Protein AF-A0A3A0F759-F1 (afdb_monomer_lite)

Sequence (83 aa):
MALPTAPKSPEIRARISAATKAAMPSQEVRARISQRTKEGMAAASGAMDESRLLRTAWRAARPSVRKRFLDELFAPACGEASE

Secondary structure (DSSP, 8-state):
-PPPP---SHHHHHHHHHHHHHHSPPHHHHHHHHHHHHHHHHHHHHHHHHHHHHHHH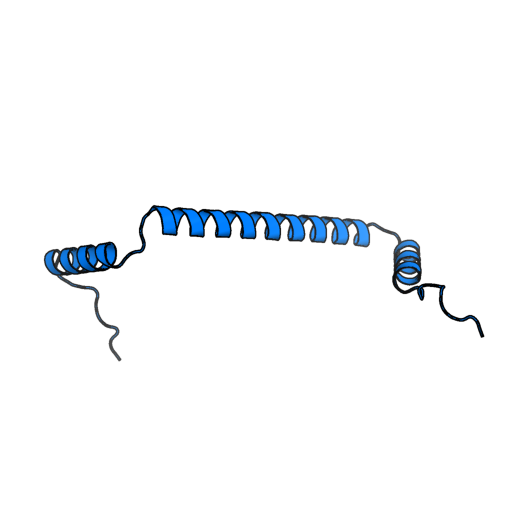HHHS-HHHHHHHHHHHTS--S-----

pLDDT: mean 85.84, std 14.33, range [41.22, 97.62]

Structure (mmCIF, N/CA/C/O backbone):
data_AF-A0A3A0F759-F1
#
_entry.id   AF-A0A3A0F759-F1
#
loop_
_atom_site.group_PDB
_atom_site.id
_atom_site.type_symbol
_atom_site.label_atom_id
_atom_site.label_alt_id
_atom_site.label_comp_id
_atom_site.label_asym_id
_atom_site.label_entity_id
_atom_site.label_seq_id
_atom_site.pdbx_PDB_ins_code
_atom_site.Cartn_x
_atom_site.Cartn_y
_atom_site.Cartn_z
_atom_site.occupancy
_atom_site.B_iso_or_equiv
_atom_site.auth_seq_id
_atom_site.auth_comp_id
_atom_site.auth_asym_id
_atom_site.auth_atom_id
_atom_site.pdbx_PDB_model_num
ATOM 1 N N . MET A 1 1 ? 7.820 -2.403 43.379 1.00 46.53 1 MET A N 1
ATOM 2 C CA . MET A 1 1 ? 6.636 -1.705 42.831 1.00 46.53 1 MET A CA 1
ATOM 3 C C . MET A 1 1 ? 5.607 -2.757 42.446 1.00 46.53 1 MET A C 1
ATOM 5 O O . MET A 1 1 ? 5.921 -3.594 41.612 1.00 46.53 1 MET A O 1
ATOM 9 N N . ALA A 1 2 ? 4.443 -2.795 43.097 1.00 49.12 2 ALA A N 1
ATOM 10 C CA . ALA A 1 2 ? 3.387 -3.754 42.768 1.00 49.12 2 ALA A CA 1
ATOM 11 C C . ALA A 1 2 ? 2.509 -3.194 41.634 1.00 49.12 2 ALA A C 1
ATOM 13 O O . ALA A 1 2 ? 1.995 -2.084 41.756 1.00 49.12 2 ALA A O 1
ATOM 14 N N . LEU A 1 3 ? 2.355 -3.942 40.535 1.00 57.09 3 LEU A N 1
ATOM 15 C CA . LEU A 1 3 ? 1.393 -3.630 39.470 1.00 57.09 3 LEU A CA 1
ATOM 16 C C . LEU A 1 3 ? -0.045 -3.711 40.023 1.00 57.09 3 LEU A C 1
ATOM 18 O O . LEU A 1 3 ? -0.326 -4.605 40.827 1.00 57.09 3 LEU A O 1
ATOM 22 N N . PRO A 1 4 ? -0.970 -2.823 39.609 1.00 63.00 4 PRO A N 1
ATOM 23 C CA . PRO A 1 4 ? -2.342 -2.845 40.102 1.00 63.00 4 PRO A CA 1
ATOM 24 C C . PRO A 1 4 ? -3.026 -4.167 39.727 1.00 63.00 4 PRO A C 1
ATOM 26 O O . PRO A 1 4 ? -3.141 -4.528 38.556 1.00 63.00 4 PRO A O 1
ATOM 29 N N . THR A 1 5 ? -3.462 -4.909 40.747 1.00 65.25 5 THR A N 1
ATOM 30 C CA . THR A 1 5 ? -4.139 -6.199 40.593 1.00 65.25 5 THR A CA 1
ATOM 31 C C . THR A 1 5 ? -5.487 -6.015 39.902 1.00 65.25 5 THR A C 1
ATOM 33 O O . THR A 1 5 ? -6.249 -5.127 40.284 1.00 65.25 5 THR A O 1
ATOM 36 N N . ALA A 1 6 ? -5.797 -6.884 38.937 1.00 66.75 6 ALA A N 1
ATOM 37 C CA . ALA A 1 6 ? -7.089 -6.950 38.255 1.00 66.75 6 ALA A CA 1
ATOM 38 C C . ALA A 1 6 ? -8.285 -6.852 39.233 1.00 66.75 6 ALA A C 1
ATOM 40 O O . ALA A 1 6 ? -8.192 -7.364 40.355 1.00 66.75 6 ALA A O 1
ATOM 41 N N . PRO A 1 7 ? -9.424 -6.250 38.828 1.00 65.19 7 PRO A N 1
ATOM 42 C CA . PRO A 1 7 ? -10.602 -6.120 39.686 1.00 65.19 7 PRO A CA 1
ATOM 43 C C . PRO A 1 7 ? -11.035 -7.495 40.211 1.00 65.19 7 PRO A C 1
ATOM 45 O O . PRO A 1 7 ? -11.303 -8.423 39.440 1.00 65.19 7 PRO A O 1
ATOM 48 N N . LYS A 1 8 ? -11.031 -7.642 41.539 1.00 72.31 8 LYS A N 1
ATOM 49 C CA . LYS A 1 8 ? -11.157 -8.941 42.215 1.00 72.31 8 LYS A CA 1
ATOM 50 C C . LYS A 1 8 ? -12.598 -9.446 42.335 1.00 72.31 8 LYS A C 1
ATOM 52 O O . LYS A 1 8 ? -12.769 -10.649 42.478 1.00 72.31 8 LYS A O 1
ATOM 57 N N . SER A 1 9 ? -13.611 -8.581 42.224 1.00 83.31 9 SER A N 1
ATOM 58 C CA . SER A 1 9 ? -15.022 -8.992 42.288 1.00 83.31 9 SER A CA 1
ATOM 59 C C . SER A 1 9 ? -15.707 -8.964 40.910 1.00 83.31 9 SER A C 1
ATOM 61 O O . SER A 1 9 ? -15.364 -8.126 40.061 1.00 83.31 9 SER A O 1
ATOM 63 N N . PRO A 1 10 ? -16.667 -9.874 40.660 1.00 85.44 10 PRO A N 1
ATOM 64 C CA . PRO A 1 10 ? -17.439 -9.899 39.422 1.00 85.44 10 PRO A CA 1
ATOM 65 C C . PRO A 1 10 ? -18.297 -8.636 39.247 1.00 85.44 10 PRO A C 1
ATOM 67 O O . PRO A 1 10 ? -18.411 -8.151 38.121 1.00 85.44 10 PRO A O 1
ATOM 70 N N . GLU A 1 11 ? -18.816 -8.035 40.326 1.00 87.31 11 GLU A N 1
ATOM 71 C CA . GLU A 1 11 ? -19.599 -6.791 40.241 1.00 87.31 11 GLU A CA 1
ATOM 72 C C . GLU A 1 11 ? -18.740 -5.613 39.770 1.00 87.31 11 GLU A C 1
ATOM 74 O O . GLU A 1 11 ? -19.157 -4.826 38.916 1.00 87.31 11 GLU A O 1
ATOM 79 N N . ILE A 1 12 ? -17.505 -5.512 40.272 1.00 87.62 12 ILE A N 1
ATOM 80 C CA . ILE A 1 12 ? -16.568 -4.462 39.859 1.00 87.62 12 ILE A CA 1
ATOM 81 C C . ILE A 1 12 ? -16.189 -4.650 38.382 1.00 87.62 12 ILE A C 1
ATOM 83 O O . ILE A 1 12 ? -16.169 -3.678 37.625 1.00 87.62 12 ILE A O 1
ATOM 87 N N . ARG A 1 13 ? -15.956 -5.892 37.930 1.00 87.81 13 ARG A N 1
ATOM 88 C CA . ARG A 1 13 ? -15.711 -6.193 36.505 1.00 87.81 13 ARG A CA 1
ATOM 89 C C . ARG A 1 13 ? -16.896 -5.823 35.621 1.00 87.81 13 ARG A C 1
ATOM 91 O O . ARG A 1 13 ? -16.686 -5.246 34.556 1.00 87.81 13 ARG A O 1
ATOM 98 N N . ALA A 1 14 ? -18.118 -6.131 36.051 1.00 89.94 14 ALA A N 1
ATOM 99 C CA . ALA A 1 14 ? -19.329 -5.809 35.307 1.00 89.94 14 ALA A CA 1
ATOM 100 C C . ALA A 1 14 ? -19.507 -4.291 35.160 1.00 89.94 14 ALA A C 1
ATOM 102 O O . ALA A 1 14 ? -19.727 -3.806 34.049 1.00 89.94 14 ALA A O 1
ATOM 103 N N . ARG A 1 15 ? -19.313 -3.532 36.249 1.00 90.44 15 ARG A N 1
ATOM 104 C CA . ARG A 1 15 ? -19.382 -2.063 36.230 1.00 90.44 15 ARG A CA 1
ATOM 105 C C . ARG A 1 15 ? -18.332 -1.453 35.302 1.00 90.44 15 ARG A C 1
ATOM 107 O O . ARG A 1 15 ? -18.664 -0.575 34.510 1.00 90.44 15 ARG A O 1
ATOM 114 N N . ILE A 1 16 ? -17.091 -1.939 35.365 1.00 90.69 16 ILE A N 1
ATOM 115 C CA . ILE A 1 16 ? -16.018 -1.489 34.468 1.00 90.69 16 ILE A CA 1
ATOM 116 C C . ILE A 1 16 ? -16.365 -1.833 33.018 1.00 90.69 16 ILE A C 1
ATOM 118 O O . ILE A 1 16 ? -16.304 -0.958 32.167 1.00 90.69 16 ILE A O 1
ATOM 122 N N . SER A 1 17 ? -16.796 -3.064 32.726 1.00 88.31 17 SER A N 1
ATOM 123 C CA . SER A 1 17 ? -17.154 -3.481 31.365 1.00 88.31 17 SER A CA 1
ATOM 124 C C . SER A 1 17 ? -18.290 -2.642 30.777 1.00 88.31 17 SER A C 1
ATOM 126 O O . SER A 1 17 ? -18.212 -2.243 29.615 1.00 88.31 17 SER A O 1
ATOM 128 N N . ALA A 1 18 ? -19.321 -2.341 31.570 1.00 91.12 18 ALA A N 1
ATOM 129 C CA . ALA A 1 18 ? -20.424 -1.481 31.157 1.00 91.12 18 ALA A CA 1
ATOM 130 C C . ALA A 1 18 ? -19.942 -0.054 30.860 1.00 91.12 18 ALA A C 1
ATOM 132 O O . ALA A 1 18 ? -20.241 0.476 29.792 1.00 91.12 18 ALA A O 1
ATOM 133 N N . ALA A 1 19 ? -19.131 0.528 31.750 1.00 91.62 19 ALA A N 1
ATOM 134 C CA . ALA A 1 19 ? -18.542 1.849 31.542 1.00 91.62 19 ALA A CA 1
ATOM 135 C C . ALA A 1 19 ? -17.633 1.884 30.301 1.00 91.62 19 ALA A C 1
ATOM 137 O O . ALA A 1 19 ? -17.720 2.805 29.494 1.00 91.62 19 ALA A O 1
ATOM 138 N N . THR A 1 20 ? -16.808 0.853 30.097 1.00 88.38 20 THR A N 1
ATOM 139 C CA . THR A 1 20 ? -15.951 0.731 28.914 1.00 88.38 20 THR A CA 1
ATOM 140 C C . THR A 1 20 ? -16.781 0.639 27.642 1.00 88.38 20 THR A C 1
ATOM 142 O O . THR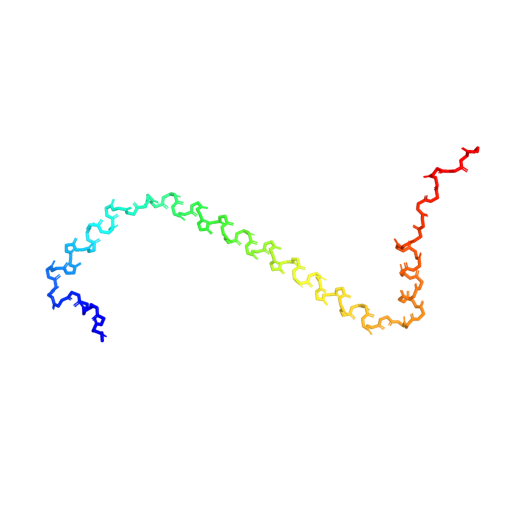 A 1 20 ? -16.511 1.383 26.710 1.00 88.38 20 THR A O 1
ATOM 145 N N . LYS A 1 21 ? -17.805 -0.224 27.595 1.00 86.69 21 LYS A N 1
ATOM 146 C CA . LYS A 1 21 ? -18.689 -0.365 26.425 1.00 86.69 21 LYS A CA 1
ATOM 147 C C . LYS A 1 21 ? -19.444 0.927 26.116 1.00 86.69 21 LYS A C 1
ATOM 149 O O . LYS A 1 21 ? -19.570 1.260 24.945 1.00 86.69 21 LYS A O 1
ATOM 154 N N . ALA A 1 22 ? -19.895 1.653 27.139 1.00 87.94 22 ALA A N 1
ATOM 155 C CA . ALA A 1 22 ? -20.549 2.950 26.974 1.00 87.94 22 ALA A CA 1
ATOM 156 C C . ALA A 1 22 ? -19.599 4.024 26.415 1.00 87.94 22 ALA A C 1
ATOM 158 O O . ALA A 1 22 ? -20.033 4.895 25.671 1.00 87.94 22 ALA A O 1
ATOM 159 N N . ALA A 1 23 ? -18.305 3.940 26.736 1.00 90.12 23 ALA A N 1
ATOM 160 C CA . ALA A 1 23 ? -17.276 4.825 26.196 1.00 90.12 23 ALA A CA 1
ATOM 161 C C . ALA A 1 23 ? -16.742 4.386 24.817 1.00 90.12 23 ALA A C 1
ATOM 163 O O . ALA A 1 23 ? -15.966 5.119 24.202 1.00 90.12 23 ALA A O 1
ATOM 164 N N . MET A 1 24 ? -17.105 3.194 24.321 1.00 91.88 24 MET A N 1
ATOM 165 C CA . MET A 1 24 ? -16.647 2.738 23.008 1.00 91.88 24 MET A CA 1
ATOM 166 C C . MET A 1 24 ? -17.347 3.512 21.8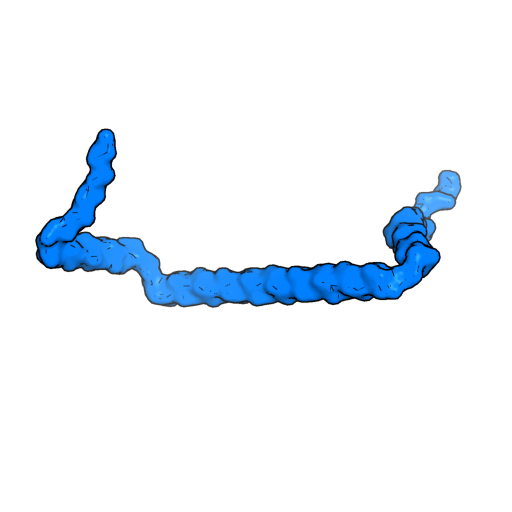82 1.00 91.88 24 MET A C 1
ATOM 168 O O . MET A 1 24 ? -18.538 3.809 21.981 1.00 91.88 24 MET A O 1
ATOM 172 N N . PRO A 1 25 ? -16.649 3.758 20.758 1.00 90.56 25 PRO A N 1
ATOM 173 C CA . PRO A 1 25 ? -17.282 4.270 19.550 1.00 90.56 25 PRO A CA 1
ATOM 174 C C . PRO A 1 25 ? -18.386 3.330 19.056 1.00 90.56 25 PRO A C 1
ATOM 176 O O . PRO A 1 25 ? -18.322 2.113 19.280 1.00 90.56 25 PRO A O 1
ATOM 179 N N . SER A 1 26 ? -19.354 3.885 18.321 1.00 92.56 26 SER A N 1
ATOM 180 C CA . SER A 1 26 ? -20.439 3.104 17.720 1.00 92.56 26 SER A CA 1
ATOM 181 C C . SER A 1 26 ? -19.903 1.958 16.853 1.00 92.56 26 SER A C 1
ATOM 183 O O . SER A 1 26 ? -18.783 2.001 16.325 1.00 92.56 26 SER A O 1
ATOM 185 N N . GLN A 1 27 ? -20.713 0.909 16.690 1.00 89.94 27 GLN A N 1
ATOM 186 C CA . GLN A 1 27 ? -20.328 -0.244 15.873 1.00 89.94 27 GLN A CA 1
ATOM 187 C C . GLN A 1 27 ? -20.004 0.157 14.429 1.00 89.94 27 GLN A C 1
ATOM 189 O O . GLN A 1 27 ? -19.034 -0.348 13.872 1.00 89.94 27 GLN A O 1
ATOM 194 N N . GLU A 1 28 ? -20.742 1.110 13.861 1.00 92.94 28 GLU A N 1
ATOM 195 C CA . GLU A 1 28 ? -20.516 1.628 12.506 1.00 92.94 28 GLU A CA 1
ATOM 196 C C . GLU A 1 28 ? -19.149 2.303 12.366 1.00 92.94 28 GLU A C 1
ATOM 198 O O . GLU A 1 28 ? -18.406 2.021 11.424 1.00 92.94 28 GLU A O 1
ATOM 203 N N . VAL A 1 29 ? -18.761 3.138 13.338 1.00 94.88 29 VAL A N 1
ATOM 204 C CA . VAL A 1 29 ? -17.442 3.789 13.343 1.00 94.88 29 VAL A CA 1
ATOM 205 C C . VAL A 1 29 ? -16.335 2.740 13.431 1.00 94.88 29 VAL A C 1
ATOM 207 O O . VAL A 1 29 ? -15.356 2.800 12.684 1.00 94.88 29 VAL A O 1
ATOM 210 N N . ARG A 1 30 ? -16.501 1.729 14.290 1.00 94.12 30 ARG A N 1
ATOM 211 C CA . ARG A 1 30 ? -15.536 0.627 14.413 1.00 94.12 30 ARG A CA 1
ATOM 212 C C . ARG A 1 30 ? -15.443 -0.212 13.138 1.00 94.12 30 ARG A C 1
ATOM 214 O O . ARG A 1 30 ? -14.334 -0.568 12.742 1.00 94.12 30 ARG A O 1
ATOM 221 N N . ALA A 1 31 ? -16.571 -0.511 12.493 1.00 95.19 31 ALA A N 1
ATOM 222 C CA . ALA A 1 31 ? -16.616 -1.259 11.240 1.00 95.19 31 ALA A CA 1
ATOM 223 C C . ALA A 1 31 ? -15.901 -0.498 10.118 1.00 95.19 31 ALA A C 1
ATOM 225 O O . ALA A 1 31 ? -15.054 -1.072 9.436 1.00 95.19 31 ALA A O 1
ATOM 226 N N . ARG A 1 32 ? -16.149 0.813 9.999 1.00 96.81 32 ARG A N 1
ATOM 227 C CA . ARG A 1 32 ? -15.474 1.681 9.026 1.00 96.81 32 ARG A CA 1
ATOM 228 C C . ARG A 1 32 ? -13.960 1.703 9.224 1.00 96.81 32 ARG A C 1
ATOM 230 O O . ARG A 1 32 ? -13.217 1.575 8.254 1.00 96.81 32 ARG A O 1
ATOM 237 N N . ILE A 1 33 ? -13.498 1.855 10.467 1.00 96.44 33 ILE A N 1
ATOM 238 C CA . ILE A 1 33 ? -12.062 1.828 10.782 1.00 96.44 3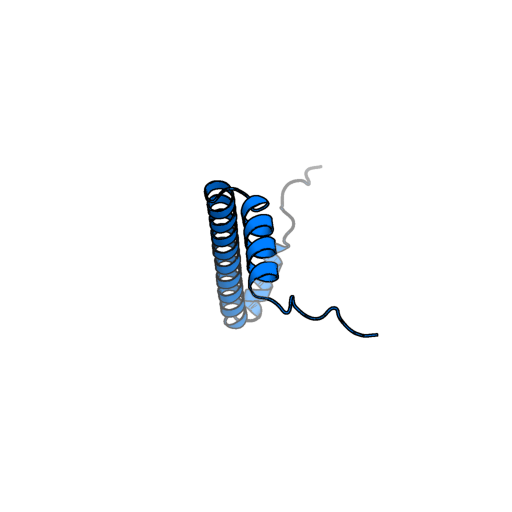3 ILE A CA 1
ATOM 239 C C . ILE A 1 33 ? -11.476 0.463 10.420 1.00 96.44 33 ILE A C 1
ATOM 241 O O . ILE A 1 33 ? -10.478 0.404 9.710 1.00 96.44 33 ILE A O 1
ATOM 245 N N . SER A 1 34 ? -12.120 -0.628 10.847 1.00 95.88 34 SER A N 1
ATOM 246 C CA . SER A 1 34 ? -11.653 -1.985 10.552 1.00 95.88 34 SER A CA 1
ATOM 247 C C . SER A 1 34 ? -11.536 -2.237 9.051 1.00 95.88 34 SER A C 1
ATOM 249 O O . SER A 1 34 ? -10.527 -2.782 8.608 1.00 95.88 34 SER A O 1
ATOM 251 N N . GLN A 1 35 ? -12.532 -1.810 8.274 1.00 96.75 35 GLN A N 1
ATOM 252 C CA . GLN A 1 35 ? -12.534 -1.962 6.825 1.00 96.75 35 GLN A CA 1
ATOM 253 C C . GLN A 1 35 ? -11.371 -1.201 6.184 1.00 96.75 35 GLN A C 1
ATOM 255 O O . GLN A 1 35 ? -10.568 -1.804 5.477 1.00 96.75 35 GLN A O 1
ATOM 260 N N . ARG A 1 36 ? -11.198 0.082 6.526 1.00 96.56 36 ARG A N 1
ATOM 261 C CA . ARG A 1 36 ? -10.078 0.891 6.022 1.00 96.56 36 ARG A CA 1
ATOM 262 C C . ARG A 1 36 ? -8.721 0.288 6.395 1.00 96.56 36 ARG A C 1
ATOM 264 O O . ARG A 1 36 ? -7.800 0.292 5.586 1.00 96.56 36 ARG A O 1
ATOM 271 N N . THR A 1 37 ? -8.580 -0.238 7.612 1.00 96.12 37 THR A N 1
ATOM 272 C CA . THR A 1 37 ? -7.341 -0.901 8.036 1.00 96.12 37 THR A CA 1
ATOM 273 C C . THR A 1 37 ? -7.074 -2.163 7.217 1.00 96.12 37 THR A C 1
ATOM 275 O O . THR A 1 37 ? -5.944 -2.370 6.785 1.00 96.12 37 THR A O 1
ATOM 278 N N . LYS A 1 38 ? -8.095 -2.990 6.959 1.00 95.19 38 LYS A N 1
ATOM 279 C CA . LYS A 1 38 ? -7.959 -4.188 6.114 1.00 95.19 38 LYS A CA 1
ATOM 280 C C . LYS A 1 38 ? -7.577 -3.838 4.681 1.00 95.19 38 LYS A C 1
ATOM 282 O O . LYS A 1 38 ? -6.667 -4.459 4.147 1.00 95.19 38 LYS A O 1
ATOM 287 N N . GLU A 1 39 ? -8.213 -2.830 4.093 1.00 94.31 39 GLU A N 1
ATOM 288 C CA . GLU A 1 39 ? -7.880 -2.334 2.752 1.00 94.31 39 GLU A CA 1
ATOM 289 C C . GLU A 1 39 ? -6.435 -1.835 2.682 1.00 94.31 39 GLU A C 1
ATOM 291 O O . GLU A 1 39 ? -5.694 -2.222 1.782 1.00 94.31 39 GLU A O 1
ATOM 296 N N . GLY A 1 40 ? -5.997 -1.050 3.671 1.00 94.38 40 GLY A N 1
ATOM 297 C CA . GLY A 1 40 ? -4.612 -0.586 3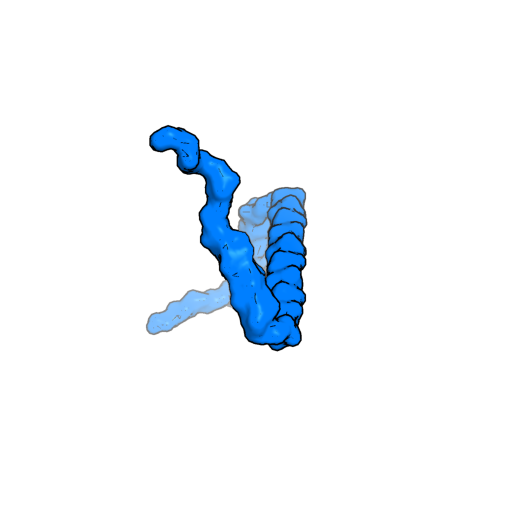.751 1.00 94.38 40 GLY A CA 1
ATOM 298 C C . GLY A 1 40 ? -3.607 -1.735 3.870 1.00 94.38 40 GLY A C 1
ATOM 299 O O . GLY A 1 40 ? -2.581 -1.728 3.195 1.00 94.38 40 GLY A O 1
ATOM 300 N N . MET A 1 41 ? -3.910 -2.756 4.679 1.00 93.75 41 MET A N 1
ATOM 301 C CA . MET A 1 41 ? -3.067 -3.953 4.792 1.00 93.75 41 MET A CA 1
ATOM 302 C C . MET A 1 41 ? -3.040 -4.772 3.495 1.00 93.75 41 MET A C 1
ATOM 304 O O . MET A 1 41 ? -1.979 -5.256 3.100 1.00 93.75 41 MET A O 1
ATOM 308 N N . ALA A 1 42 ? -4.176 -4.914 2.811 1.00 89.25 42 ALA A N 1
ATOM 309 C CA . ALA A 1 42 ? -4.254 -5.601 1.524 1.00 89.25 42 ALA A CA 1
ATOM 310 C C . ALA A 1 42 ? -3.423 -4.874 0.452 1.00 89.25 42 ALA A C 1
ATOM 312 O O . ALA A 1 42 ? -2.609 -5.496 -0.223 1.00 89.25 42 ALA A O 1
ATOM 313 N N . ALA A 1 43 ? -3.535 -3.546 0.364 1.00 88.12 43 ALA A N 1
ATOM 314 C CA . ALA A 1 43 ? -2.722 -2.746 -0.550 1.00 88.12 43 ALA A CA 1
ATOM 315 C C . ALA A 1 43 ? -1.218 -2.851 -0.234 1.00 88.12 43 ALA A C 1
ATOM 317 O O . ALA A 1 43 ? -0.400 -3.057 -1.130 1.00 88.12 43 ALA A O 1
ATOM 318 N N . ALA A 1 44 ? -0.845 -2.764 1.048 1.00 86.56 44 ALA A N 1
ATOM 319 C CA . ALA A 1 44 ? 0.550 -2.882 1.469 1.00 86.56 44 ALA A CA 1
ATOM 320 C C . ALA A 1 44 ? 1.135 -4.277 1.192 1.00 86.56 44 ALA A C 1
ATOM 322 O O . ALA A 1 44 ? 2.289 -4.386 0.780 1.00 86.56 44 ALA A O 1
ATOM 323 N N . SER A 1 45 ? 0.353 -5.342 1.399 1.00 84.56 45 SER A N 1
ATOM 324 C CA . SER A 1 45 ? 0.792 -6.711 1.095 1.00 84.56 45 SER A CA 1
ATOM 325 C C . SER A 1 45 ? 0.985 -6.936 -0.406 1.00 84.56 45 SER A C 1
ATOM 327 O O . SER A 1 45 ? 2.034 -7.450 -0.784 1.00 84.56 45 SER A O 1
ATOM 329 N N . GLY A 1 46 ? 0.083 -6.437 -1.259 1.00 85.00 46 GLY A N 1
ATOM 330 C CA . GLY A 1 46 ? 0.270 -6.478 -2.714 1.00 85.00 46 GLY A CA 1
ATOM 331 C C . GLY A 1 46 ? 1.575 -5.807 -3.170 1.00 85.00 46 GLY A C 1
ATOM 332 O O . GLY A 1 46 ? 2.355 -6.399 -3.913 1.00 85.00 46 GLY A O 1
ATOM 333 N N . ALA A 1 47 ? 1.893 -4.623 -2.635 1.00 79.69 47 ALA A N 1
ATOM 334 C CA . ALA A 1 47 ? 3.156 -3.938 -2.931 1.00 79.69 47 ALA A CA 1
ATOM 335 C C . ALA A 1 47 ? 4.402 -4.726 -2.461 1.00 79.69 47 ALA A C 1
ATOM 337 O O . ALA A 1 47 ? 5.459 -4.697 -3.106 1.00 79.69 47 ALA A O 1
ATOM 338 N N . MET A 1 48 ? 4.302 -5.449 -1.339 1.00 76.75 48 MET A N 1
ATOM 339 C CA . MET A 1 48 ? 5.372 -6.335 -0.861 1.00 76.75 48 MET A CA 1
ATOM 340 C C . MET A 1 48 ? 5.551 -7.560 -1.765 1.00 76.75 48 MET A C 1
ATOM 342 O O . MET A 1 48 ? 6.693 -7.967 -2.008 1.00 76.75 48 MET A O 1
ATOM 346 N N . ASP A 1 49 ? 4.460 -8.112 -2.296 1.00 90.06 49 ASP A N 1
ATOM 347 C CA . ASP A 1 49 ? 4.490 -9.238 -3.231 1.00 90.06 49 ASP A CA 1
ATOM 348 C C . ASP A 1 49 ? 5.136 -8.840 -4.564 1.00 90.06 49 ASP A C 1
ATOM 350 O O . ASP A 1 49 ? 6.070 -9.507 -5.019 1.00 90.06 49 ASP A O 1
ATOM 354 N N . GLU A 1 50 ? 4.756 -7.697 -5.138 1.00 90.50 50 GLU A N 1
ATOM 355 C CA . GLU A 1 50 ? 5.390 -7.150 -6.346 1.00 90.50 50 GLU A CA 1
ATOM 356 C C . GLU A 1 50 ? 6.886 -6.880 -6.136 1.00 90.50 50 GLU A C 1
ATOM 358 O O . GLU A 1 50 ? 7.728 -7.274 -6.948 1.00 90.50 50 GLU A O 1
ATOM 363 N N . SER A 1 51 ? 7.251 -6.299 -4.990 1.00 91.19 51 SER A N 1
ATOM 364 C CA . SER A 1 51 ? 8.654 -6.075 -4.622 1.00 91.19 51 SER A CA 1
ATOM 365 C C . SER A 1 51 ? 9.447 -7.382 -4.532 1.00 91.19 51 SER A C 1
ATOM 367 O O . SER A 1 51 ? 10.646 -7.423 -4.832 1.00 91.19 51 SER A O 1
ATOM 369 N N . ARG A 1 52 ? 8.808 -8.470 -4.090 1.00 94.06 52 ARG A N 1
ATOM 370 C CA . ARG A 1 52 ? 9.422 -9.798 -3.998 1.00 94.06 52 ARG A CA 1
ATOM 371 C C . ARG A 1 52 ? 9.599 -10.424 -5.378 1.00 94.06 52 ARG A C 1
ATOM 373 O O . ARG A 1 52 ? 10.661 -10.996 -5.646 1.00 94.06 52 ARG A O 1
ATOM 380 N N . LEU A 1 53 ? 8.604 -10.280 -6.250 1.00 95.12 53 LEU A N 1
ATOM 381 C CA . LEU A 1 53 ? 8.683 -10.699 -7.649 1.00 95.12 53 LEU A CA 1
ATOM 382 C C . LEU A 1 53 ? 9.817 -9.966 -8.366 1.00 95.12 53 LEU A C 1
ATOM 384 O O . LEU A 1 53 ? 10.682 -10.618 -8.953 1.00 95.12 53 LEU A O 1
ATOM 388 N N . LEU A 1 54 ? 9.903 -8.642 -8.214 1.00 95.31 54 LEU A N 1
ATOM 389 C CA . LEU A 1 54 ? 10.976 -7.842 -8.800 1.00 95.31 54 LEU A CA 1
ATOM 390 C C . LEU A 1 54 ? 12.355 -8.286 -8.298 1.00 95.31 54 LEU A C 1
ATOM 392 O O . LEU A 1 54 ? 13.266 -8.489 -9.097 1.00 95.31 54 LEU A O 1
ATOM 396 N N . ARG A 1 55 ? 12.519 -8.521 -6.988 1.00 96.31 55 ARG A N 1
ATOM 397 C CA . ARG A 1 55 ? 13.783 -9.042 -6.430 1.00 96.31 55 ARG A CA 1
ATOM 398 C C . ARG A 1 55 ? 14.159 -10.407 -7.001 1.00 96.31 55 ARG A C 1
ATOM 400 O O . ARG A 1 55 ? 15.343 -10.686 -7.191 1.00 96.31 55 ARG A O 1
ATOM 407 N N . THR A 1 56 ? 13.170 -11.256 -7.254 1.00 97.62 56 THR A N 1
ATOM 408 C CA . THR A 1 56 ? 13.383 -12.592 -7.819 1.00 97.62 56 THR A CA 1
ATOM 409 C C . THR A 1 56 ? 13.817 -12.491 -9.279 1.00 97.62 56 THR A C 1
ATOM 411 O O . THR A 1 56 ? 14.856 -13.043 -9.641 1.00 97.62 56 THR A O 1
ATOM 414 N N . ALA A 1 57 ? 13.096 -11.707 -10.086 1.00 96.44 57 ALA A N 1
ATOM 415 C CA . ALA A 1 57 ? 13.442 -11.420 -11.476 1.00 96.44 57 ALA A CA 1
ATOM 416 C C . ALA A 1 57 ? 14.834 -10.777 -11.596 1.00 96.44 57 ALA A C 1
ATOM 418 O O . ALA A 1 57 ? 15.657 -11.219 -12.397 1.00 96.44 57 ALA A O 1
ATOM 419 N N . TRP A 1 58 ? 15.144 -9.807 -10.728 1.00 96.81 58 TRP A N 1
ATOM 420 C CA . TRP A 1 58 ? 16.462 -9.182 -10.646 1.00 96.81 58 TRP A CA 1
ATOM 421 C C . TRP A 1 58 ? 17.553 -10.225 -10.415 1.00 96.81 58 TRP A C 1
ATOM 423 O O . TRP A 1 58 ? 18.515 -10.274 -11.174 1.00 96.81 58 TRP A O 1
ATOM 433 N N . ARG A 1 59 ? 17.396 -11.114 -9.424 1.00 96.38 59 ARG A N 1
ATOM 434 C CA . ARG A 1 59 ? 18.377 -12.172 -9.121 1.00 96.38 59 ARG A CA 1
ATOM 435 C C . ARG A 1 59 ? 18.528 -13.215 -10.230 1.00 96.38 59 ARG A C 1
ATOM 437 O O . ARG A 1 59 ? 19.624 -13.751 -10.377 1.00 96.38 59 ARG A O 1
ATOM 444 N N . ALA A 1 60 ? 17.481 -13.484 -11.004 1.00 97.31 60 ALA A N 1
ATOM 445 C CA . ALA A 1 60 ? 17.544 -14.392 -12.148 1.00 97.31 60 ALA A CA 1
ATOM 446 C C . ALA A 1 60 ? 18.225 -13.754 -13.374 1.00 97.31 60 ALA A C 1
ATOM 448 O O . ALA A 1 60 ? 18.892 -14.444 -14.145 1.00 97.31 60 ALA A O 1
ATOM 449 N N . ALA A 1 61 ? 18.098 -12.435 -13.552 1.00 97.25 61 ALA A N 1
ATOM 450 C CA . ALA A 1 61 ? 18.704 -11.725 -14.673 1.00 97.25 61 ALA A CA 1
ATOM 451 C C . ALA A 1 61 ? 20.241 -11.798 -14.645 1.00 97.25 61 ALA A C 1
ATOM 453 O O . ALA A 1 61 ? 20.863 -11.747 -13.580 1.00 97.25 61 ALA A O 1
ATOM 454 N N . ARG A 1 62 ? 20.872 -11.861 -15.825 1.00 97.50 62 ARG A N 1
ATOM 455 C CA . ARG A 1 62 ? 22.340 -11.834 -15.962 1.00 97.50 62 ARG A CA 1
ATOM 456 C C . ARG A 1 62 ? 22.899 -10.476 -15.500 1.00 97.50 62 ARG A C 1
ATOM 458 O O . ARG A 1 62 ? 22.242 -9.457 -15.719 1.00 97.50 62 ARG A O 1
ATOM 465 N N . PRO A 1 63 ? 24.129 -10.413 -14.954 1.00 97.38 63 PRO A N 1
ATOM 466 C CA . PRO A 1 63 ? 24.728 -9.151 -14.506 1.00 97.38 63 PRO A CA 1
ATOM 467 C C . PRO A 1 63 ? 24.773 -8.054 -15.580 1.00 97.38 63 PRO A C 1
ATOM 469 O O . PRO A 1 63 ? 24.516 -6.893 -15.277 1.00 97.38 63 PRO A O 1
ATOM 472 N N . SER A 1 64 ? 25.029 -8.413 -16.842 1.00 96.62 64 SER A N 1
ATOM 473 C CA . SER A 1 64 ? 25.048 -7.460 -17.960 1.00 96.62 64 SER A CA 1
ATOM 474 C C . SER A 1 64 ? 23.682 -6.822 -18.230 1.00 96.62 64 SER A C 1
ATOM 476 O O . SER A 1 64 ? 23.613 -5.636 -18.532 1.00 96.62 64 SER A O 1
ATOM 478 N N . VAL A 1 65 ? 22.596 -7.585 -18.078 1.00 97.12 65 VAL A N 1
ATOM 479 C CA . VAL A 1 65 ? 21.220 -7.094 -18.257 1.00 97.12 65 VAL A CA 1
ATOM 480 C C . VAL A 1 65 ? 20.848 -6.136 -17.131 1.00 97.12 65 VAL A C 1
ATOM 482 O O . VAL A 1 65 ? 20.298 -5.071 -17.388 1.00 97.12 65 VAL A O 1
ATOM 485 N N . ARG A 1 66 ? 21.215 -6.474 -15.889 1.00 96.88 66 ARG A N 1
ATOM 486 C CA . ARG A 1 66 ? 21.039 -5.583 -14.733 1.00 96.88 66 ARG A CA 1
ATOM 487 C C . ARG A 1 66 ? 21.768 -4.259 -14.924 1.00 96.88 66 ARG A C 1
ATOM 489 O O . ARG A 1 66 ? 21.184 -3.216 -14.670 1.00 96.88 66 ARG A O 1
ATOM 496 N N . LYS A 1 67 ? 23.026 -4.308 -15.379 1.00 95.31 67 LYS A N 1
ATOM 497 C CA . LYS A 1 67 ? 23.823 -3.108 -15.654 1.00 95.31 67 LYS A CA 1
ATOM 498 C C . LYS A 1 67 ? 23.124 -2.219 -16.684 1.00 95.31 67 LYS A C 1
ATOM 500 O O . LYS A 1 67 ? 22.867 -1.064 -16.386 1.00 95.31 67 LYS A O 1
ATOM 505 N N . ARG A 1 68 ? 22.740 -2.787 -17.834 1.00 96.31 68 ARG A N 1
ATOM 506 C CA . ARG A 1 68 ? 22.042 -2.042 -18.892 1.00 96.31 68 ARG A CA 1
ATOM 507 C C . ARG A 1 68 ? 20.755 -1.388 -18.386 1.00 96.31 68 ARG A C 1
ATOM 509 O O . ARG A 1 68 ? 20.506 -0.234 -18.690 1.00 96.31 68 ARG A O 1
ATOM 516 N N . PHE A 1 69 ? 19.974 -2.107 -17.580 1.00 95.06 69 PHE A N 1
ATOM 517 C CA . PHE A 1 69 ? 18.752 -1.571 -16.979 1.00 95.06 69 PHE A CA 1
ATOM 518 C C . PHE A 1 69 ? 19.021 -0.383 -16.040 1.00 95.06 69 PHE A C 1
ATOM 520 O O . PHE A 1 69 ? 18.267 0.582 -16.054 1.00 95.06 69 PHE A O 1
ATOM 527 N N . LEU A 1 70 ? 20.089 -0.425 -15.233 1.00 94.56 70 LEU A N 1
ATOM 528 C CA . LEU A 1 70 ? 20.471 0.716 -14.389 1.00 94.56 70 LEU A CA 1
ATOM 529 C C . LEU A 1 70 ? 20.959 1.894 -15.231 1.00 94.56 70 LEU A C 1
ATOM 531 O O . LEU A 1 70 ? 20.577 3.023 -14.948 1.00 94.56 70 LEU A O 1
ATOM 535 N N . ASP A 1 71 ? 21.760 1.626 -16.262 1.00 94.50 71 ASP A N 1
ATOM 536 C CA . ASP A 1 71 ? 22.242 2.656 -17.183 1.00 94.50 71 ASP A CA 1
ATOM 537 C C . ASP A 1 71 ? 21.058 3.361 -17.878 1.00 94.50 71 ASP A C 1
ATOM 539 O O . ASP A 1 71 ? 21.068 4.579 -18.006 1.00 94.50 71 ASP A O 1
ATOM 543 N N . GLU A 1 72 ? 20.010 2.620 -18.263 1.00 94.31 72 GLU A N 1
ATOM 544 C CA . GLU A 1 72 ? 18.760 3.169 -18.814 1.00 94.31 72 GLU A CA 1
ATOM 545 C C . GLU A 1 72 ? 17.956 3.965 -17.767 1.00 94.31 72 GLU A C 1
ATOM 547 O O . GLU A 1 72 ? 17.479 5.057 -18.062 1.00 94.31 72 GLU A O 1
ATOM 552 N N . LEU A 1 73 ? 17.810 3.451 -16.539 1.00 92.69 73 LEU A N 1
ATOM 553 C CA . LEU A 1 73 ? 17.017 4.089 -15.477 1.00 92.69 73 LEU A CA 1
ATOM 554 C C . LEU A 1 73 ? 17.620 5.416 -14.995 1.00 92.69 73 LEU A C 1
ATOM 556 O O . LEU A 1 73 ? 16.888 6.336 -14.636 1.00 92.69 73 LEU A O 1
ATOM 560 N N . PHE A 1 74 ? 18.950 5.487 -14.954 1.00 91.19 74 PHE A N 1
ATOM 561 C CA . PHE A 1 74 ? 19.702 6.675 -14.554 1.00 91.19 74 PHE A CA 1
ATOM 562 C C . PHE A 1 74 ? 20.221 7.478 -15.748 1.00 91.19 74 PHE A C 1
ATOM 564 O O . PHE A 1 74 ? 20.984 8.427 -15.551 1.00 91.19 74 PHE A O 1
ATOM 571 N N . ALA A 1 75 ? 19.820 7.123 -16.973 1.00 87.94 75 ALA A N 1
ATOM 572 C CA . ALA A 1 75 ? 20.114 7.950 -18.126 1.00 87.94 75 ALA A CA 1
ATOM 573 C C . ALA A 1 75 ? 19.497 9.337 -17.890 1.00 87.94 75 ALA A C 1
ATOM 575 O O . ALA A 1 75 ? 18.339 9.430 -17.468 1.00 87.94 75 ALA A O 1
ATOM 576 N N . PRO A 1 76 ? 20.243 10.427 -18.135 1.00 79.94 76 PRO A N 1
ATOM 577 C CA . PRO A 1 76 ? 19.643 11.747 -18.104 1.00 79.94 76 PRO A CA 1
ATOM 578 C C . PRO A 1 76 ? 18.482 11.762 -19.102 1.00 79.94 76 PRO A C 1
ATOM 580 O O . PRO A 1 76 ? 18.615 11.250 -20.215 1.00 79.94 76 PRO A O 1
ATOM 583 N N . ALA A 1 77 ? 17.341 12.330 -18.706 1.00 69.69 77 ALA A N 1
ATOM 584 C CA . ALA A 1 77 ? 16.272 12.615 -19.650 1.00 69.69 77 ALA A CA 1
ATOM 585 C C . ALA A 1 77 ? 16.856 13.549 -20.720 1.00 69.69 77 ALA A C 1
ATOM 587 O O . ALA A 1 77 ? 17.124 14.718 -20.454 1.00 69.69 77 ALA A O 1
ATOM 588 N N . CYS A 1 78 ? 17.171 13.017 -21.901 1.00 52.56 78 CYS A N 1
ATOM 589 C CA . CYS A 1 78 ? 17.646 13.836 -23.006 1.00 52.56 78 CYS A CA 1
ATOM 590 C C . CYS A 1 78 ? 16.498 14.749 -23.460 1.00 52.56 78 CYS A C 1
ATOM 592 O O . CYS A 1 78 ? 15.501 14.266 -23.994 1.00 52.56 78 CYS A O 1
ATOM 594 N N . GLY A 1 79 ? 16.680 16.050 -23.229 1.00 62.69 79 GLY A N 1
ATOM 595 C CA . GLY A 1 79 ? 15.715 17.141 -23.403 1.00 62.69 79 GLY A CA 1
ATOM 596 C C . GLY A 1 79 ? 15.635 17.880 -22.068 1.00 62.69 79 GLY A C 1
ATOM 597 O O . GLY A 1 79 ? 14.910 17.463 -21.180 1.00 62.69 79 GLY A O 1
ATOM 598 N N . GLU A 1 80 ? 16.519 18.818 -21.747 1.00 52.66 80 GLU A N 1
ATOM 599 C CA . GLU A 1 80 ? 16.709 20.106 -22.408 1.00 52.66 80 GLU A CA 1
ATOM 600 C C . GLU A 1 80 ? 18.195 20.503 -22.311 1.00 52.66 80 GLU A C 1
ATOM 602 O O . GLU A 1 80 ? 18.714 20.756 -21.226 1.00 52.66 80 GLU A O 1
ATOM 607 N N . ALA A 1 81 ? 18.894 20.551 -23.439 1.00 51.50 81 ALA A N 1
ATOM 608 C CA . ALA A 1 81 ? 20.130 21.317 -23.573 1.00 51.50 81 ALA A CA 1
ATOM 609 C C . ALA A 1 81 ? 20.228 21.751 -25.035 1.00 51.50 81 ALA A C 1
ATOM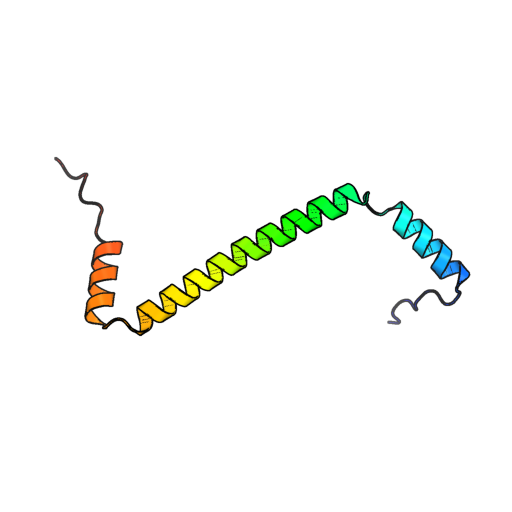 611 O O . ALA A 1 81 ? 21.025 21.230 -25.816 1.00 51.50 81 ALA A O 1
ATOM 612 N N . SER A 1 82 ? 19.321 22.647 -25.416 1.00 52.50 82 SER A N 1
ATOM 613 C CA . SER A 1 82 ? 19.548 23.530 -26.547 1.00 52.50 82 SER A CA 1
ATOM 614 C C . SER A 1 82 ? 19.998 24.879 -26.003 1.00 52.50 82 SER A C 1
ATOM 616 O O . SER A 1 82 ? 19.315 25.459 -25.160 1.00 52.50 82 SER A O 1
ATOM 618 N N . GLU A 1 83 ? 21.123 25.309 -26.575 1.00 41.22 83 GLU A N 1
ATOM 619 C CA . GLU A 1 83 ? 21.808 26.609 -26.497 1.00 41.22 83 GLU A CA 1
ATOM 620 C C . GLU A 1 83 ? 22.874 26.805 -25.407 1.00 41.22 83 GLU A C 1
ATOM 622 O O . GLU A 1 83 ? 22.562 26.811 -24.197 1.00 41.22 83 GLU A O 1
#

Radius of gyration: 28.06 Å; chains: 1; bounding box: 46×41×69 Å

Foldseek 3Di:
DDDDDDDPDPVVVVVVVVVVVVPDDDPVVVVVVVVVVVVVVVVVVVVVVVVVVVVVVLVVDDPVVNVVVVCVVPPPPPDDDDD